Protein AF-A0A126ZFF6-F1 (afdb_monomer_lite)

Foldseek 3Di:
DDPVVVVVVVVVVVVVVVPDPPDPPCPDDDDDDDPDDPVVVVVVVVVVVPDDDCPDPCRVVPDDDDDDPDDPVVVVVVVVVVVPDDDCPDDCVPVPPPPPPPPPDDPVVVVVVVVVVVVVVVVD

Secondary structure (DSSP, 8-state):
--HHHHHHHHHHHHHHHTTT--------------SS-HHHHHHHHHHHHHS--TTSTTTTS-------SS-HHHHHHHHHHHHHS--TTSTTTTS---------S-HHHHHHHHHHHHHHTT--

Sequence (124 aa):
MNNATKILTAATLALAAMGAAQAETYHGVLTVNSVQSRAEVHAQGVVAAHGVNTFATAYGQGVTTVASSTDRSIVRSQAVAAAHSANPYATGYGQGVTQVRSSNVDRAAVRAEARANATSSVSM

pLDDT: mean 81.02, std 11.61, range [47.69, 96.56]

Radius of gyration: 43.53 Å; chains: 1; bounding box: 99×46×100 Å

Structure (mmCIF, N/CA/C/O backbone):
data_AF-A0A126ZFF6-F1
#
_entry.id   AF-A0A126ZFF6-F1
#
loop_
_atom_site.group_PDB
_atom_site.id
_atom_site.type_symbol
_atom_site.label_atom_id
_atom_site.label_alt_id
_atom_site.label_comp_id
_atom_site.label_asym_id
_atom_site.label_entity_id
_atom_site.label_seq_id
_atom_site.pdbx_PDB_ins_code
_atom_site.Cartn_x
_atom_site.Cartn_y
_atom_site.Cartn_z
_atom_site.occupancy
_atom_site.B_iso_or_equiv
_atom_site.auth_seq_id
_atom_site.auth_comp_id
_atom_site.auth_asym_id
_atom_site.auth_atom_id
_atom_site.pdbx_PDB_model_num
ATOM 1 N N . MET A 1 1 ? 48.566 19.422 -70.475 1.00 60.47 1 MET A N 1
ATOM 2 C CA . MET A 1 1 ? 47.222 18.962 -70.045 1.00 60.47 1 MET A CA 1
ATOM 3 C C . MET A 1 1 ? 46.171 19.716 -70.849 1.00 60.47 1 MET A C 1
ATOM 5 O O . MET A 1 1 ? 46.191 20.941 -70.805 1.00 60.47 1 MET A O 1
ATOM 9 N N . ASN A 1 2 ? 45.325 19.027 -71.623 1.00 86.25 2 ASN A N 1
ATOM 10 C 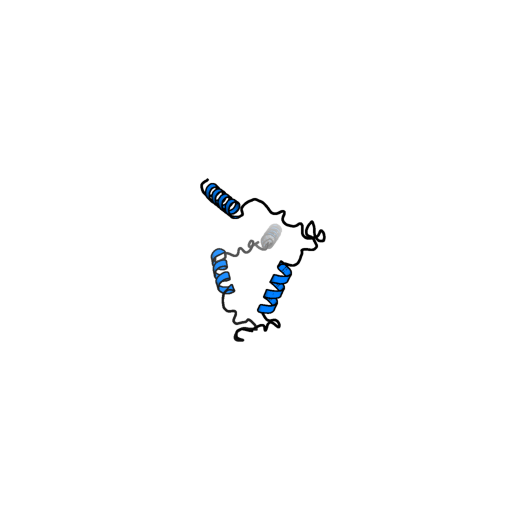CA . ASN A 1 2 ? 44.296 19.674 -72.453 1.00 86.25 2 ASN A CA 1
ATOM 11 C C . ASN A 1 2 ? 43.042 20.027 -71.617 1.00 86.25 2 ASN A C 1
ATOM 13 O O . ASN A 1 2 ? 42.891 19.570 -70.482 1.00 86.25 2 ASN A O 1
ATOM 17 N N . ASN A 1 3 ? 42.157 20.872 -72.156 1.00 86.62 3 ASN A N 1
ATOM 18 C CA . ASN A 1 3 ? 40.964 21.345 -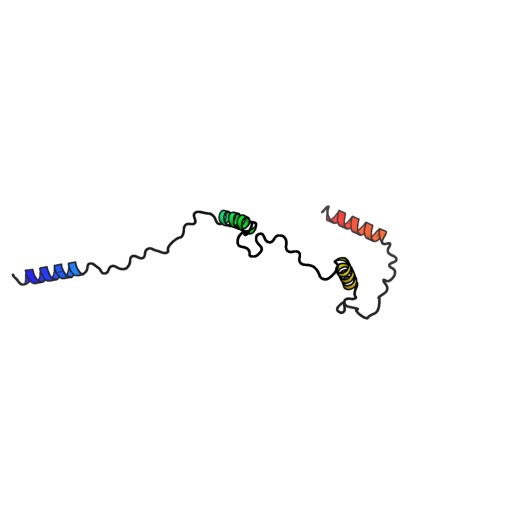71.438 1.00 86.62 3 ASN A CA 1
ATOM 19 C C . ASN A 1 3 ? 39.995 20.205 -71.082 1.00 86.62 3 ASN A C 1
ATOM 21 O O . ASN A 1 3 ? 39.391 20.236 -70.015 1.00 86.62 3 ASN A O 1
ATOM 25 N N . ALA A 1 4 ? 39.908 19.169 -71.922 1.00 88.19 4 ALA A N 1
ATOM 26 C CA . ALA A 1 4 ? 39.073 18.000 -71.667 1.00 88.19 4 ALA A CA 1
ATOM 27 C C . ALA A 1 4 ? 39.534 17.230 -70.419 1.00 88.19 4 ALA A C 1
ATOM 29 O O . ALA A 1 4 ? 38.714 16.918 -69.561 1.00 88.19 4 ALA A O 1
ATOM 30 N N . THR A 1 5 ? 40.845 17.006 -70.256 1.00 89.25 5 THR A N 1
ATOM 31 C CA . THR A 1 5 ? 41.399 16.351 -69.062 1.00 89.25 5 THR A CA 1
ATOM 32 C C . THR A 1 5 ? 41.088 17.140 -67.794 1.00 89.25 5 THR A C 1
ATOM 34 O O . THR A 1 5 ? 40.765 16.526 -66.788 1.00 89.25 5 THR A O 1
ATOM 37 N N . LYS A 1 6 ? 41.134 18.481 -67.839 1.00 88.25 6 LYS A N 1
ATOM 38 C CA . LYS A 1 6 ? 40.812 19.341 -66.684 1.00 88.25 6 LYS A CA 1
ATOM 39 C C . LYS A 1 6 ? 39.340 19.254 -66.278 1.00 88.25 6 LYS A C 1
ATOM 41 O O . LYS A 1 6 ? 39.037 19.249 -65.091 1.00 88.25 6 LYS A O 1
ATOM 46 N N . ILE A 1 7 ? 38.435 19.192 -67.254 1.00 91.50 7 ILE A N 1
ATOM 47 C CA . ILE A 1 7 ? 36.994 19.054 -67.000 1.00 91.50 7 ILE A CA 1
ATOM 48 C C . ILE A 1 7 ? 36.694 17.669 -66.428 1.00 91.50 7 ILE A C 1
ATOM 50 O O . ILE A 1 7 ? 35.968 17.564 -65.446 1.00 91.50 7 ILE A O 1
ATOM 54 N N . LEU A 1 8 ? 37.295 16.620 -66.994 1.00 91.94 8 LEU A N 1
ATOM 55 C CA . LEU A 1 8 ? 37.154 15.253 -66.496 1.00 91.94 8 LEU A CA 1
ATOM 56 C C . LEU A 1 8 ? 37.673 15.114 -65.064 1.00 91.94 8 LEU A C 1
ATOM 58 O O . LEU A 1 8 ? 36.953 14.575 -64.231 1.00 91.94 8 LEU A O 1
ATOM 62 N N . THR A 1 9 ? 38.856 15.649 -64.743 1.00 90.12 9 THR A N 1
ATOM 63 C CA . THR A 1 9 ? 39.377 15.590 -63.368 1.00 90.12 9 THR A CA 1
ATOM 64 C C . THR A 1 9 ? 38.547 16.412 -62.388 1.00 90.12 9 THR A C 1
ATOM 66 O O . THR A 1 9 ? 38.292 15.947 -61.277 1.00 90.12 9 THR A O 1
ATOM 69 N N . ALA A 1 10 ? 38.077 17.597 -62.788 1.00 88.00 10 ALA A N 1
ATOM 70 C CA . ALA A 1 10 ? 37.187 18.409 -61.962 1.00 88.00 10 ALA A CA 1
ATOM 71 C C . ALA A 1 10 ? 35.845 17.705 -61.711 1.00 88.00 10 ALA A C 1
ATOM 73 O O . ALA A 1 10 ? 35.365 17.698 -60.581 1.00 88.00 10 ALA A O 1
ATOM 74 N N . ALA A 1 11 ? 35.277 17.056 -62.730 1.00 86.12 11 ALA A N 1
ATOM 75 C CA . ALA A 1 11 ? 34.048 16.283 -62.603 1.00 86.12 11 ALA A CA 1
ATOM 76 C C . ALA A 1 11 ? 34.246 15.063 -61.697 1.00 86.12 11 ALA A C 1
ATOM 78 O O . ALA A 1 11 ? 33.458 14.859 -60.781 1.00 86.12 11 ALA A O 1
ATOM 79 N N . THR A 1 12 ? 35.319 14.287 -61.873 1.00 86.94 12 THR A N 1
ATOM 80 C CA . THR A 1 12 ? 35.594 13.137 -60.996 1.00 86.94 12 THR A CA 1
ATOM 81 C C . THR A 1 12 ? 35.839 13.559 -59.553 1.00 86.94 12 THR A C 1
ATOM 83 O O . THR A 1 12 ? 35.386 12.875 -58.641 1.00 86.94 12 THR A O 1
ATOM 86 N N . LEU A 1 13 ? 36.508 14.696 -59.333 1.00 84.44 13 LEU A N 1
ATOM 87 C CA . LEU A 1 13 ? 36.732 15.231 -57.992 1.00 84.44 13 LEU A CA 1
ATOM 88 C C . LEU A 1 13 ? 35.423 15.727 -57.367 1.00 84.44 13 LEU A C 1
ATOM 90 O O . LEU A 1 13 ? 35.172 15.457 -56.197 1.00 84.44 13 LEU A O 1
ATOM 94 N N . ALA A 1 14 ? 34.569 16.391 -58.149 1.00 81.88 14 ALA A N 1
ATOM 95 C CA . ALA A 1 14 ? 33.252 16.831 -57.702 1.00 81.88 14 ALA A CA 1
ATOM 96 C C . ALA A 1 14 ? 32.336 15.644 -57.363 1.00 81.88 14 ALA A C 1
ATOM 98 O O . ALA A 1 14 ? 31.707 15.653 -56.310 1.00 81.88 14 ALA A O 1
ATOM 99 N N . LEU A 1 15 ? 32.309 14.595 -58.196 1.00 77.56 15 LEU A N 1
ATOM 100 C CA . LEU A 1 15 ? 31.536 13.377 -57.928 1.00 77.56 15 LEU A CA 1
ATOM 101 C C . LEU A 1 15 ? 32.078 12.607 -56.714 1.00 77.56 15 LEU A C 1
ATOM 103 O O . LEU A 1 15 ? 31.290 12.110 -55.914 1.00 77.56 15 LEU A O 1
ATOM 107 N N . ALA A 1 16 ? 33.401 12.532 -56.541 1.00 78.06 16 ALA A N 1
ATOM 108 C CA . ALA A 1 16 ? 34.008 11.912 -55.362 1.00 78.06 16 ALA A CA 1
ATOM 109 C C . ALA A 1 16 ? 33.711 12.702 -54.074 1.00 78.06 16 ALA A C 1
ATOM 111 O O . ALA A 1 16 ? 33.519 12.106 -53.016 1.00 78.06 16 ALA A O 1
ATOM 112 N N . ALA A 1 17 ? 33.614 14.032 -54.162 1.00 72.19 17 ALA A N 1
ATOM 113 C CA . ALA A 1 17 ? 33.306 14.905 -53.031 1.00 72.19 17 ALA A CA 1
ATOM 114 C C . ALA A 1 17 ? 31.830 14.858 -52.582 1.00 72.19 17 ALA A C 1
ATOM 116 O O . ALA A 1 17 ? 31.519 15.310 -51.484 1.00 72.19 17 ALA A O 1
ATOM 117 N N . MET A 1 18 ? 30.918 14.287 -53.380 1.00 65.38 18 MET A N 1
ATOM 118 C CA . MET A 1 18 ? 29.509 14.098 -52.989 1.00 65.38 18 MET A CA 1
ATOM 119 C C . MET A 1 18 ? 29.306 12.963 -51.969 1.00 65.38 18 MET A C 1
ATOM 121 O O . MET A 1 18 ? 28.208 12.792 -51.433 1.00 65.38 18 MET A O 1
ATOM 125 N N . GLY A 1 19 ? 30.346 12.182 -51.672 1.00 61.56 19 GLY A N 1
ATOM 126 C CA . GLY A 1 19 ? 30.298 11.097 -50.701 1.00 61.56 19 GLY A CA 1
ATOM 127 C C . GLY A 1 19 ? 30.486 11.580 -49.267 1.00 61.56 19 GLY A C 1
ATOM 128 O O . GLY A 1 19 ? 31.579 11.430 -48.743 1.00 61.56 19 GLY A O 1
ATOM 129 N N . ALA A 1 20 ? 29.442 12.146 -48.649 1.00 58.22 20 ALA A N 1
ATOM 130 C CA . ALA A 1 20 ? 29.131 12.017 -47.211 1.00 58.22 20 ALA A CA 1
ATOM 131 C C . ALA A 1 20 ? 28.033 13.000 -46.753 1.00 58.22 20 ALA A C 1
ATOM 133 O O . ALA A 1 20 ? 28.145 13.614 -45.694 1.00 58.22 20 ALA A O 1
ATOM 134 N N . ALA A 1 21 ? 26.914 13.114 -47.474 1.00 60.81 21 ALA A N 1
ATOM 135 C CA . ALA A 1 21 ? 25.664 13.461 -46.792 1.00 60.81 21 ALA A CA 1
ATOM 136 C C . ALA A 1 21 ? 25.200 12.211 -46.019 1.00 60.81 21 ALA A C 1
ATOM 138 O O . ALA A 1 21 ? 24.272 11.514 -46.423 1.00 60.81 21 ALA A O 1
ATOM 139 N N . GLN A 1 22 ? 25.943 11.860 -44.965 1.00 63.88 22 GLN A N 1
ATOM 140 C CA . GLN A 1 22 ? 25.602 10.777 -44.050 1.00 63.88 22 GLN A CA 1
ATOM 141 C C . GLN A 1 22 ? 24.408 11.269 -43.233 1.00 63.88 22 GLN A C 1
ATOM 143 O O . GLN A 1 22 ? 24.576 11.965 -42.235 1.00 63.88 22 GLN A O 1
ATOM 148 N N . ALA A 1 23 ? 23.193 10.981 -43.697 1.00 72.44 23 ALA A N 1
ATOM 149 C CA . ALA A 1 23 ? 22.035 11.080 -42.826 1.00 72.44 23 ALA A CA 1
ATOM 150 C C . ALA A 1 23 ? 22.297 10.155 -41.633 1.00 72.44 23 ALA A C 1
ATOM 152 O O . ALA A 1 23 ? 22.690 9.000 -41.829 1.00 72.44 23 ALA A O 1
ATOM 153 N N . GLU A 1 24 ? 22.128 10.660 -40.411 1.00 74.81 24 GLU A N 1
ATOM 154 C CA . GLU A 1 24 ? 22.184 9.806 -39.230 1.00 74.81 24 GLU A CA 1
ATOM 155 C C . GLU A 1 24 ? 21.247 8.623 -39.465 1.00 74.81 24 GLU A C 1
ATOM 157 O O . GLU A 1 24 ? 20.071 8.788 -39.804 1.00 74.81 24 GLU A O 1
ATOM 162 N N . THR A 1 25 ? 21.794 7.414 -39.375 1.00 79.19 25 THR A N 1
ATOM 163 C CA . THR A 1 25 ? 20.990 6.218 -39.583 1.00 79.19 25 THR A CA 1
ATOM 164 C C . THR A 1 25 ? 20.001 6.148 -38.431 1.00 79.19 25 THR A C 1
ATOM 166 O O . THR A 1 25 ? 20.389 5.956 -37.281 1.00 79.19 25 THR A O 1
ATOM 169 N N . TYR A 1 26 ? 18.715 6.333 -38.720 1.00 81.69 26 TYR A N 1
ATOM 170 C CA . TYR A 1 26 ? 17.683 6.152 -37.713 1.00 81.69 26 TYR A CA 1
ATOM 171 C C . TYR A 1 26 ? 17.677 4.683 -37.278 1.00 81.69 26 TYR A C 1
ATOM 173 O O . TYR A 1 26 ? 17.240 3.802 -38.016 1.00 81.69 26 TYR A O 1
ATOM 181 N N . HIS A 1 27 ? 18.176 4.422 -36.071 1.00 83.56 27 HIS A N 1
ATOM 182 C CA . HIS A 1 27 ? 18.292 3.077 -35.500 1.00 83.56 27 HIS A CA 1
ATOM 183 C C . HIS A 1 27 ? 16.955 2.491 -35.009 1.00 83.56 27 HIS A C 1
ATOM 185 O O . HIS A 1 27 ? 16.934 1.404 -34.435 1.00 83.56 27 HIS A O 1
ATOM 191 N N . GLY A 1 28 ? 15.836 3.182 -35.239 1.00 86.56 28 GLY A N 1
ATOM 192 C CA . GLY A 1 28 ? 14.542 2.808 -34.679 1.00 86.56 28 GLY A CA 1
ATOM 193 C C . GLY A 1 28 ? 14.367 3.263 -33.230 1.00 86.56 28 GLY A C 1
ATOM 194 O O . GLY A 1 28 ? 15.246 3.875 -32.622 1.00 86.56 28 GLY A O 1
ATOM 195 N N . VAL A 1 29 ? 13.196 2.964 -32.669 1.00 87.69 29 VAL A N 1
ATOM 196 C CA . VAL A 1 29 ? 12.940 3.108 -31.231 1.00 87.69 29 VAL A CA 1
ATOM 197 C C . VAL A 1 29 ? 13.572 1.923 -30.511 1.00 87.69 29 VAL A C 1
ATOM 199 O O . VAL A 1 29 ? 13.382 0.778 -30.919 1.00 87.69 29 VAL A O 1
ATOM 202 N N . LEU A 1 30 ? 14.282 2.189 -29.415 1.00 86.56 30 LEU A N 1
ATOM 203 C CA . LEU A 1 30 ? 14.788 1.141 -28.538 1.00 86.56 30 LEU A CA 1
ATOM 204 C C . LEU A 1 30 ? 13.616 0.317 -27.982 1.00 86.56 30 LEU A C 1
ATOM 206 O O . LEU A 1 30 ? 12.889 0.761 -27.093 1.00 86.56 30 LEU A O 1
ATOM 210 N N . THR A 1 31 ? 13.441 -0.897 -28.493 1.00 83.12 31 THR A N 1
ATOM 211 C CA . THR A 1 31 ? 12.516 -1.881 -27.929 1.00 83.12 31 THR A CA 1
ATOM 212 C C . THR A 1 31 ? 13.185 -2.624 -26.785 1.00 83.12 31 THR A C 1
ATOM 214 O O . THR A 1 31 ? 14.154 -3.355 -26.981 1.00 83.12 31 THR A O 1
ATOM 217 N N . VAL A 1 32 ? 12.647 -2.451 -25.579 1.00 82.31 32 VAL A N 1
ATOM 218 C CA . VAL A 1 32 ? 13.068 -3.208 -24.399 1.00 82.31 32 VAL A CA 1
ATOM 219 C C . VAL A 1 32 ? 12.313 -4.533 -24.377 1.00 82.31 32 VAL A C 1
ATOM 221 O O . VAL A 1 32 ? 11.114 -4.571 -24.102 1.00 82.31 32 VAL A O 1
ATOM 224 N N . ASN A 1 33 ? 13.022 -5.627 -24.646 1.00 83.50 33 ASN A N 1
ATOM 225 C CA . ASN A 1 33 ? 12.494 -6.971 -24.446 1.00 83.50 33 ASN A CA 1
ATOM 226 C C . ASN A 1 33 ? 12.716 -7.365 -22.986 1.00 83.50 33 ASN A C 1
ATOM 228 O O . ASN A 1 33 ? 13.841 -7.635 -22.568 1.00 83.50 33 ASN A O 1
ATOM 232 N N . SER A 1 34 ? 11.642 -7.359 -22.196 1.00 84.81 34 SER A N 1
ATOM 233 C CA . SER A 1 34 ? 11.704 -7.843 -20.817 1.00 84.81 34 SER A CA 1
ATOM 234 C C . SER A 1 34 ? 11.997 -9.341 -20.808 1.00 84.81 34 SER A C 1
ATOM 236 O O . SER A 1 34 ? 11.333 -10.108 -21.502 1.00 84.81 34 SER A O 1
ATOM 238 N N . VAL A 1 35 ? 12.962 -9.758 -19.988 1.00 90.81 35 VAL A N 1
ATOM 239 C CA . VAL A 1 35 ? 13.299 -11.177 -19.780 1.00 90.81 35 VAL A CA 1
ATOM 240 C C . VAL A 1 35 ? 12.207 -11.892 -18.974 1.00 90.81 35 VAL A C 1
ATOM 242 O O . VAL A 1 35 ? 12.100 -13.111 -19.026 1.00 90.81 35 VAL A O 1
ATOM 245 N N . GLN A 1 36 ? 11.386 -11.135 -18.239 1.00 91.81 36 GLN A N 1
ATOM 246 C CA . GLN A 1 36 ? 10.317 -11.664 -17.394 1.00 91.81 36 GLN A CA 1
ATOM 247 C C . GLN A 1 36 ? 8.946 -11.166 -17.840 1.00 91.81 36 GLN A C 1
ATOM 249 O O . GLN A 1 36 ? 8.779 -10.011 -18.258 1.00 91.81 36 GLN A O 1
ATOM 254 N N . SER A 1 37 ? 7.949 -12.036 -17.719 1.00 92.25 37 SER A N 1
ATOM 255 C CA . SER A 1 37 ? 6.549 -11.700 -17.943 1.00 92.25 37 SER A CA 1
ATOM 256 C C . SER A 1 37 ? 6.009 -10.788 -16.835 1.00 92.25 37 SER A C 1
ATOM 258 O O . SER A 1 37 ? 6.503 -10.751 -15.707 1.00 92.25 37 SER A O 1
ATOM 260 N N . ARG A 1 38 ? 4.922 -10.064 -17.132 1.00 93.44 38 ARG A N 1
ATOM 261 C CA . ARG A 1 38 ? 4.244 -9.212 -16.137 1.00 93.44 38 ARG A CA 1
ATOM 262 C C . ARG A 1 38 ? 3.726 -10.009 -14.937 1.00 93.44 38 ARG A C 1
ATOM 264 O O . ARG A 1 38 ? 3.698 -9.478 -13.832 1.00 93.44 38 ARG A O 1
ATOM 271 N N . ALA A 1 39 ? 3.324 -11.262 -15.155 1.00 95.62 39 ALA A N 1
ATOM 272 C CA . ALA A 1 39 ? 2.845 -12.143 -14.096 1.00 95.62 39 ALA A CA 1
ATOM 273 C C . ALA A 1 39 ? 3.973 -12.527 -13.127 1.00 95.62 39 ALA A C 1
ATOM 275 O O . ALA A 1 39 ? 3.770 -12.492 -11.915 1.00 95.62 39 ALA A O 1
ATOM 276 N N . GLU A 1 40 ? 5.169 -12.819 -13.645 1.00 95.12 40 GLU A N 1
ATOM 277 C CA . GLU A 1 40 ? 6.349 -13.124 -12.825 1.00 95.12 40 GLU A CA 1
ATOM 278 C C . GLU A 1 40 ? 6.791 -11.912 -12.000 1.00 95.12 40 GLU A C 1
ATOM 280 O O . GLU A 1 40 ? 6.997 -12.040 -10.794 1.00 95.12 40 GLU A O 1
ATOM 285 N N . VAL A 1 41 ? 6.836 -10.719 -12.606 1.00 95.50 41 VAL A N 1
ATOM 286 C CA . VAL A 1 41 ? 7.149 -9.471 -11.885 1.00 95.50 41 VAL A CA 1
ATOM 287 C C . VAL A 1 41 ? 6.104 -9.177 -10.810 1.00 95.50 41 VAL A C 1
ATOM 289 O O . VAL A 1 41 ? 6.454 -8.770 -9.705 1.00 95.50 41 VAL A O 1
ATOM 292 N N . HIS A 1 42 ? 4.821 -9.409 -11.095 1.00 96.38 42 HIS A N 1
ATOM 293 C CA . HIS A 1 42 ? 3.762 -9.242 -10.102 1.00 96.38 42 HIS A CA 1
ATOM 294 C C . HIS A 1 42 ? 3.929 -10.218 -8.932 1.00 96.38 42 HIS A C 1
ATOM 296 O O . HIS A 1 42 ? 3.872 -9.803 -7.776 1.00 96.38 42 HIS A O 1
ATOM 302 N N . ALA A 1 43 ? 4.188 -11.498 -9.212 1.00 96.06 43 ALA A N 1
ATOM 303 C CA . ALA A 1 43 ? 4.422 -12.498 -8.174 1.00 96.06 43 ALA A CA 1
ATOM 304 C C . ALA A 1 43 ? 5.627 -12.129 -7.290 1.00 96.06 43 ALA A C 1
ATOM 306 O O . ALA A 1 43 ? 5.522 -12.154 -6.064 1.00 96.06 43 ALA A O 1
ATOM 307 N N . GLN A 1 44 ? 6.741 -11.707 -7.895 1.00 95.25 44 GLN A N 1
ATOM 308 C CA . GLN A 1 44 ? 7.916 -11.219 -7.165 1.00 95.25 44 GLN A CA 1
ATOM 309 C C . GLN A 1 44 ? 7.613 -9.954 -6.356 1.00 95.25 44 GLN A C 1
ATOM 311 O O . GLN A 1 44 ? 8.057 -9.835 -5.216 1.00 95.25 44 GLN A O 1
ATOM 316 N N . GLY A 1 45 ? 6.823 -9.035 -6.914 1.00 94.81 45 GLY A N 1
ATOM 317 C CA . GLY A 1 45 ? 6.393 -7.814 -6.240 1.00 94.81 45 GLY A CA 1
ATOM 318 C C . GLY A 1 45 ? 5.566 -8.097 -4.988 1.00 94.81 45 GLY A C 1
ATOM 319 O O . GLY A 1 45 ? 5.811 -7.487 -3.951 1.00 94.81 45 GLY A O 1
ATOM 320 N N . VAL A 1 46 ? 4.646 -9.063 -5.044 1.00 96.56 46 VAL A N 1
ATOM 321 C CA . VAL A 1 46 ? 3.870 -9.504 -3.871 1.00 96.56 46 VAL A CA 1
ATOM 322 C C . VAL A 1 46 ? 4.794 -10.090 -2.803 1.00 96.56 46 VAL A C 1
ATOM 324 O O . VAL A 1 46 ? 4.700 -9.708 -1.637 1.00 96.56 46 VAL A O 1
ATOM 327 N N . VAL A 1 47 ? 5.731 -10.964 -3.187 1.00 95.56 47 VAL A N 1
ATOM 328 C CA . VAL A 1 47 ? 6.712 -11.535 -2.247 1.00 95.56 47 VAL A CA 1
ATOM 329 C C . VAL A 1 47 ? 7.554 -10.437 -1.593 1.00 95.56 47 VAL A C 1
ATOM 331 O O . VAL A 1 47 ? 7.732 -10.451 -0.377 1.00 95.56 47 VAL A O 1
ATOM 334 N N . ALA A 1 48 ? 8.025 -9.459 -2.367 1.00 93.25 48 ALA A N 1
ATOM 335 C CA . ALA A 1 48 ? 8.803 -8.339 -1.849 1.00 93.25 48 ALA A CA 1
ATOM 336 C C . ALA A 1 48 ? 7.980 -7.432 -0.918 1.00 93.25 48 ALA A C 1
ATOM 338 O O . ALA A 1 48 ? 8.480 -7.021 0.126 1.00 93.25 48 ALA A O 1
ATOM 339 N N . ALA A 1 49 ? 6.716 -7.155 -1.256 1.00 93.19 49 ALA A N 1
ATOM 340 C CA . ALA A 1 49 ? 5.828 -6.309 -0.458 1.00 93.19 49 ALA A CA 1
ATOM 341 C C . ALA A 1 49 ? 5.472 -6.927 0.904 1.00 93.19 49 ALA A C 1
ATOM 343 O O . ALA A 1 49 ? 5.330 -6.206 1.889 1.00 93.19 49 ALA A O 1
ATOM 344 N N . HIS A 1 50 ? 5.345 -8.255 0.965 1.00 94.00 50 HIS A N 1
ATOM 345 C CA . HIS A 1 50 ? 5.146 -8.994 2.217 1.00 94.00 50 HIS A CA 1
ATOM 346 C C . HIS A 1 50 ? 6.459 -9.354 2.927 1.00 94.00 50 HIS A C 1
ATOM 348 O O . HIS A 1 50 ? 6.435 -9.848 4.055 1.00 94.00 50 HIS A O 1
ATOM 354 N N . GLY A 1 51 ? 7.596 -9.123 2.272 1.00 90.38 51 GLY A N 1
ATOM 355 C CA . GLY A 1 51 ? 8.918 -9.350 2.825 1.00 90.38 51 GLY A CA 1
ATOM 356 C C . GLY A 1 51 ? 9.258 -8.376 3.951 1.00 90.38 51 GLY A C 1
ATOM 357 O O . GLY A 1 51 ? 8.673 -7.305 4.113 1.00 90.38 51 GLY A O 1
ATOM 358 N N . VAL A 1 52 ? 10.253 -8.756 4.747 1.00 89.19 52 VAL A N 1
ATOM 359 C CA . VAL A 1 52 ? 10.763 -7.911 5.825 1.00 89.19 52 VAL A CA 1
ATOM 360 C C . VAL A 1 52 ? 11.561 -6.750 5.230 1.00 89.19 52 VAL A C 1
ATOM 362 O O . VAL A 1 52 ? 12.577 -6.961 4.570 1.00 89.19 52 VAL A O 1
ATOM 365 N N . ASN A 1 53 ? 11.132 -5.514 5.493 1.00 89.25 53 ASN A N 1
ATOM 366 C CA . ASN A 1 53 ? 11.873 -4.324 5.078 1.00 89.25 53 ASN A CA 1
ATOM 367 C C . ASN A 1 53 ? 12.996 -4.006 6.080 1.00 89.25 53 ASN A C 1
ATOM 369 O O . ASN A 1 53 ? 12.766 -3.348 7.095 1.00 89.25 53 ASN A O 1
ATOM 373 N N . THR A 1 54 ? 14.218 -4.438 5.765 1.00 90.00 54 THR A N 1
ATOM 374 C CA . THR A 1 54 ? 15.420 -4.227 6.592 1.00 90.00 54 THR A CA 1
ATOM 375 C C . THR A 1 54 ? 15.877 -2.769 6.678 1.00 90.00 54 THR A C 1
ATOM 377 O O . THR A 1 54 ? 16.679 -2.431 7.543 1.00 90.00 54 THR A O 1
ATOM 380 N N . PHE A 1 55 ? 15.386 -1.902 5.789 1.00 89.62 55 PHE A N 1
ATOM 381 C CA . PHE A 1 55 ? 15.725 -0.476 5.744 1.00 89.62 55 PHE A CA 1
ATOM 382 C C . PHE A 1 55 ? 14.644 0.414 6.370 1.00 89.62 55 PHE A C 1
ATOM 384 O O . PHE A 1 55 ? 14.792 1.635 6.398 1.00 89.62 55 PHE A O 1
ATOM 391 N N . ALA A 1 56 ? 13.544 -0.165 6.860 1.00 88.62 56 ALA A N 1
ATOM 392 C CA . ALA A 1 56 ? 12.525 0.600 7.564 1.00 88.62 56 ALA A CA 1
ATOM 393 C C . ALA A 1 56 ? 13.107 1.196 8.855 1.00 88.62 56 ALA A C 1
ATOM 395 O O . ALA A 1 56 ? 13.832 0.523 9.581 1.00 88.62 56 ALA A O 1
ATOM 396 N N . THR A 1 57 ? 12.734 2.432 9.199 1.00 88.31 57 THR A N 1
ATOM 397 C CA . THR A 1 57 ? 13.193 3.105 10.432 1.00 88.31 57 THR A CA 1
ATOM 398 C C . THR A 1 57 ? 12.893 2.296 11.698 1.00 88.31 57 THR A C 1
ATOM 400 O O . THR A 1 57 ? 13.659 2.325 12.653 1.00 88.31 57 THR A O 1
ATOM 403 N N . ALA A 1 58 ? 11.790 1.544 11.696 1.00 84.81 58 ALA A N 1
ATOM 404 C CA . ALA A 1 58 ? 11.391 0.676 12.799 1.00 84.81 58 ALA A CA 1
ATOM 405 C C . ALA A 1 58 ? 11.984 -0.748 12.717 1.00 84.81 58 ALA A C 1
ATOM 407 O O . ALA A 1 58 ? 11.671 -1.590 13.560 1.00 84.81 58 ALA A O 1
ATOM 408 N N . TYR A 1 59 ? 12.818 -1.057 11.717 1.00 89.06 59 TYR A N 1
ATOM 409 C CA . TYR A 1 59 ? 13.424 -2.380 11.588 1.00 89.06 59 TYR A CA 1
ATOM 410 C C . TYR A 1 59 ? 14.298 -2.692 12.810 1.00 89.06 59 TYR A C 1
ATOM 412 O O . TYR A 1 59 ? 15.132 -1.889 13.223 1.00 89.06 59 TYR A O 1
ATOM 420 N N . GLY A 1 60 ? 14.067 -3.852 13.429 1.00 85.06 60 GLY A N 1
ATOM 421 C CA . GLY A 1 60 ? 14.761 -4.258 14.655 1.00 85.06 60 GLY A CA 1
ATOM 422 C C . GLY A 1 60 ? 14.325 -3.532 15.937 1.00 85.06 60 GLY A C 1
ATOM 423 O O . GLY A 1 60 ? 14.825 -3.874 17.002 1.00 85.06 60 GLY A O 1
ATOM 424 N N . GLN A 1 61 ? 13.373 -2.591 15.879 1.00 84.31 61 GLN A N 1
ATOM 425 C CA . GLN A 1 61 ? 12.889 -1.843 17.056 1.00 84.31 61 GLN A CA 1
ATOM 426 C C . GLN A 1 61 ? 11.819 -2.599 17.872 1.00 84.31 61 GLN A C 1
ATOM 428 O O . GLN A 1 61 ? 11.317 -2.089 18.871 1.00 84.31 61 GLN A O 1
ATOM 433 N N . GLY A 1 62 ? 11.465 -3.824 17.464 1.00 81.19 62 GLY A N 1
ATOM 434 C CA . GLY A 1 62 ? 10.386 -4.604 18.075 1.00 81.19 62 GLY A CA 1
ATOM 435 C C . GLY A 1 62 ? 8.990 -4.046 17.766 1.00 81.19 62 GLY A C 1
ATOM 436 O O . GLY A 1 62 ? 8.820 -3.145 16.946 1.00 81.19 62 GLY A O 1
ATOM 437 N N . VAL A 1 63 ? 7.960 -4.614 18.399 1.00 78.69 63 VAL A N 1
ATOM 438 C CA . VAL A 1 63 ? 6.576 -4.143 18.233 1.00 78.69 63 VAL A CA 1
ATOM 439 C C . VAL A 1 63 ? 6.388 -2.859 19.033 1.00 78.69 63 VAL A C 1
ATOM 441 O O . VAL A 1 63 ? 6.398 -2.883 20.262 1.00 78.69 63 VAL A O 1
ATOM 444 N N . THR A 1 64 ? 6.166 -1.740 18.345 1.00 76.12 64 THR A N 1
ATOM 445 C CA . THR A 1 64 ? 5.760 -0.495 19.000 1.00 76.12 64 THR A CA 1
ATOM 446 C C . THR A 1 64 ? 4.307 -0.623 19.451 1.00 76.12 64 THR A C 1
ATOM 448 O O . THR A 1 64 ? 3.383 -0.638 18.636 1.00 76.12 64 THR A O 1
ATOM 451 N N . THR A 1 65 ? 4.077 -0.738 20.756 1.00 75.62 65 THR A N 1
ATOM 452 C CA . THR A 1 65 ? 2.729 -0.676 21.317 1.00 75.62 65 THR A CA 1
ATOM 453 C C . THR A 1 65 ? 2.274 0.777 21.363 1.00 75.62 65 THR A C 1
ATOM 455 O O . THR A 1 65 ? 2.797 1.595 22.116 1.00 75.62 65 THR A O 1
ATOM 458 N N . VAL A 1 66 ? 1.270 1.118 20.556 1.00 77.50 66 VAL A N 1
ATOM 459 C CA . VAL A 1 66 ? 0.568 2.393 20.717 1.00 77.50 66 VAL A CA 1
ATOM 460 C C . VAL A 1 66 ? -0.308 2.265 21.957 1.00 77.50 66 VAL A C 1
ATOM 462 O O . VAL A 1 66 ? -1.321 1.561 21.942 1.00 77.50 66 VAL A O 1
ATOM 465 N N . ALA A 1 67 ? 0.102 2.903 23.052 1.00 77.50 67 ALA A N 1
ATOM 466 C CA . ALA A 1 67 ? -0.716 2.979 24.251 1.00 77.50 67 ALA A CA 1
ATOM 467 C C . ALA A 1 67 ? -2.003 3.745 23.918 1.00 77.50 67 ALA A C 1
ATOM 469 O O . ALA A 1 67 ? -1.972 4.936 23.609 1.00 77.50 67 ALA A O 1
ATOM 470 N N . SER A 1 68 ? -3.145 3.057 23.950 1.00 79.94 68 SER A N 1
ATOM 471 C CA . SER A 1 68 ? -4.432 3.744 23.908 1.00 79.94 68 SER A CA 1
ATOM 472 C C . SER A 1 68 ? -4.634 4.455 25.242 1.00 79.94 68 SER A C 1
ATOM 474 O O . SER A 1 68 ? -4.469 3.845 26.297 1.00 79.94 68 SER A O 1
ATOM 476 N N . SER A 1 69 ? -4.997 5.735 25.208 1.00 83.94 69 SER A N 1
ATOM 477 C CA . SER A 1 69 ? -5.297 6.514 26.415 1.00 83.94 69 SER A CA 1
ATOM 478 C C . SER A 1 69 ? -6.623 6.118 27.073 1.00 83.94 69 SER A C 1
ATOM 480 O O . SER A 1 69 ? -6.937 6.607 28.154 1.00 83.94 69 SER A O 1
ATOM 482 N N . THR A 1 70 ? -7.422 5.267 26.419 1.00 87.31 70 THR A N 1
ATOM 483 C CA . THR A 1 70 ? -8.770 4.888 26.853 1.00 87.31 70 THR A CA 1
ATOM 484 C C . THR A 1 70 ? -8.921 3.370 26.861 1.00 87.31 70 THR A C 1
ATOM 486 O O . THR A 1 70 ? -8.526 2.686 25.917 1.00 87.31 70 THR A O 1
ATOM 489 N N . ASP A 1 71 ? -9.528 2.831 27.918 1.00 89.25 71 ASP A N 1
ATOM 490 C CA . ASP A 1 71 ? -9.853 1.407 27.998 1.00 89.25 71 ASP A CA 1
ATOM 491 C C . ASP A 1 71 ? -10.847 1.016 26.885 1.00 89.25 71 ASP A C 1
ATOM 493 O O . ASP A 1 71 ? -11.840 1.702 26.628 1.00 89.25 71 ASP A O 1
ATOM 497 N N . ARG A 1 72 ? -10.619 -0.132 26.237 1.00 88.44 72 ARG A N 1
ATOM 498 C CA . ARG A 1 72 ? -11.544 -0.697 25.242 1.00 88.44 72 ARG A CA 1
ATOM 499 C C . ARG A 1 72 ? -12.949 -0.907 25.805 1.00 88.44 72 ARG A C 1
ATOM 501 O O . ARG A 1 72 ? -13.906 -0.861 25.032 1.00 88.44 72 ARG A O 1
ATOM 508 N N . SER A 1 73 ? -13.083 -1.160 27.108 1.00 92.12 73 SER A N 1
ATOM 509 C CA . SER A 1 73 ? -14.387 -1.295 27.769 1.00 92.12 73 SER A CA 1
ATOM 510 C C . SER A 1 73 ? -15.206 0.002 27.674 1.00 92.12 73 SER A C 1
ATOM 512 O O . SER A 1 73 ? -16.382 -0.044 27.312 1.00 92.12 73 SER A O 1
ATOM 514 N N . ILE A 1 74 ? -14.553 1.150 27.885 1.00 93.69 74 ILE A N 1
ATOM 515 C CA . ILE A 1 74 ? -15.123 2.497 27.761 1.00 93.69 74 ILE A CA 1
ATOM 516 C C . ILE A 1 74 ? -15.484 2.786 26.302 1.00 93.69 74 ILE A C 1
ATOM 518 O O . ILE A 1 74 ? -16.595 3.219 26.015 1.00 93.69 74 ILE A O 1
ATOM 522 N N . VAL A 1 75 ? -14.582 2.494 25.359 1.00 93.56 75 VAL A N 1
ATOM 523 C CA . VAL A 1 75 ? -14.864 2.699 23.925 1.00 93.56 75 VAL A CA 1
ATOM 524 C C . VAL A 1 75 ? -16.083 1.885 23.493 1.00 93.56 75 VAL A C 1
ATOM 526 O O . VAL A 1 75 ? -16.956 2.377 22.779 1.00 93.56 75 VAL A O 1
ATOM 529 N N . ARG A 1 76 ? -16.178 0.633 23.954 1.00 94.44 76 ARG A N 1
ATOM 530 C CA . ARG A 1 76 ? -17.310 -0.239 23.639 1.00 94.44 76 ARG A CA 1
ATOM 531 C C . ARG A 1 76 ? -18.607 0.268 24.262 1.00 94.44 76 ARG A C 1
ATOM 533 O O . ARG A 1 76 ? -19.621 0.272 23.572 1.00 94.44 76 ARG A O 1
ATOM 540 N N . SER A 1 77 ? -18.594 0.701 25.523 1.00 93.75 77 SER A N 1
ATOM 541 C CA . SER A 1 77 ? -19.798 1.239 26.166 1.00 93.75 77 SER A CA 1
ATOM 542 C C . SER A 1 77 ? -20.278 2.527 25.489 1.00 93.75 77 SER A C 1
ATOM 544 O O . SER A 1 77 ? -21.473 2.665 25.230 1.00 93.75 77 SER A O 1
ATOM 546 N N . GLN A 1 78 ? -19.359 3.414 25.099 1.00 93.31 78 GLN A N 1
ATOM 547 C CA . GLN A 1 78 ? -19.665 4.628 24.336 1.00 93.31 78 GLN A CA 1
ATOM 548 C C . GLN A 1 78 ? -20.237 4.315 22.952 1.00 93.31 78 GLN A C 1
ATOM 550 O O . GLN A 1 78 ? -21.233 4.916 22.555 1.00 93.31 78 GLN A O 1
ATOM 555 N N . ALA A 1 79 ? -19.657 3.352 22.231 1.00 92.31 79 ALA A N 1
ATOM 556 C CA . ALA A 1 79 ? -20.161 2.936 20.925 1.00 92.31 79 ALA A CA 1
ATOM 557 C C . ALA A 1 79 ? -21.577 2.347 21.020 1.00 92.31 79 ALA A C 1
ATOM 559 O O . ALA A 1 79 ? -22.437 2.667 20.202 1.00 92.31 79 ALA A O 1
ATOM 560 N N . VAL A 1 80 ? -21.845 1.530 22.045 1.00 95.19 80 VAL A N 1
ATOM 561 C CA . VAL A 1 80 ? -23.186 0.987 22.305 1.00 95.19 80 VAL A CA 1
ATOM 562 C C . VAL A 1 80 ? -24.171 2.107 22.635 1.00 95.19 80 VAL A C 1
ATOM 564 O O . VAL A 1 80 ? -25.278 2.105 22.101 1.00 95.19 80 VAL A O 1
ATOM 567 N N . ALA A 1 81 ? -23.786 3.069 23.475 1.00 91.38 81 ALA A N 1
ATOM 568 C CA . ALA A 1 81 ? -24.631 4.217 23.790 1.00 91.38 81 ALA A CA 1
ATOM 569 C C . ALA A 1 81 ? -24.942 5.042 22.531 1.00 91.38 81 ALA A C 1
ATOM 571 O O . ALA A 1 81 ? -26.104 5.327 22.264 1.00 91.38 81 ALA A O 1
ATOM 572 N N . ALA A 1 82 ? -23.932 5.340 21.711 1.00 88.56 82 ALA A N 1
ATOM 573 C CA . ALA A 1 82 ? -24.099 6.075 20.461 1.00 88.56 82 ALA A CA 1
ATOM 574 C C . ALA A 1 82 ? -24.997 5.341 19.453 1.00 88.56 82 ALA A C 1
ATOM 576 O O . ALA A 1 82 ? -25.810 5.979 18.792 1.00 88.56 82 ALA A O 1
ATOM 577 N N . ALA A 1 83 ? -24.898 4.011 19.363 1.00 87.81 83 ALA A N 1
ATOM 578 C CA . ALA A 1 83 ? -25.750 3.207 18.485 1.00 87.81 83 ALA A CA 1
ATOM 579 C C . ALA A 1 83 ? -27.229 3.203 18.915 1.00 87.81 83 ALA A C 1
ATOM 581 O O . ALA A 1 83 ? -28.108 3.076 18.066 1.00 87.81 83 ALA A O 1
ATOM 582 N N . HIS A 1 84 ? -27.502 3.340 20.216 1.00 87.56 84 HIS A N 1
ATOM 583 C CA . HIS A 1 84 ? -28.864 3.438 20.756 1.00 87.56 84 HIS A CA 1
ATOM 584 C C . HIS A 1 84 ? -29.378 4.877 20.865 1.00 87.56 84 HIS A C 1
ATOM 586 O O . HIS A 1 84 ? -30.560 5.082 21.146 1.00 87.56 84 HIS A O 1
ATOM 592 N N . SER A 1 85 ? -28.518 5.875 20.660 1.00 82.81 85 SER A N 1
ATOM 593 C CA . SER A 1 85 ? -28.935 7.270 20.636 1.00 82.81 85 SER A CA 1
ATOM 594 C C . SER A 1 85 ? -29.902 7.516 19.486 1.00 82.81 85 SER A C 1
ATOM 596 O O . SER A 1 85 ? -29.774 6.972 18.389 1.00 82.81 85 SER A O 1
ATOM 598 N N . ALA A 1 86 ? -30.886 8.369 19.745 1.00 80.38 86 ALA A N 1
ATOM 599 C CA . ALA A 1 86 ? -31.852 8.746 18.734 1.00 80.38 86 ALA A CA 1
ATOM 600 C C . ALA A 1 86 ? -31.140 9.466 17.573 1.00 80.38 86 ALA A C 1
ATOM 602 O O . ALA A 1 86 ? -30.347 10.380 17.793 1.00 80.38 86 ALA A O 1
ATOM 603 N N . ASN A 1 87 ? -31.420 9.045 16.337 1.00 80.38 87 ASN A N 1
ATOM 604 C CA . ASN A 1 87 ? -30.881 9.684 15.141 1.00 80.38 87 ASN A CA 1
ATOM 605 C C . ASN A 1 87 ? -31.629 11.009 14.891 1.00 80.38 87 ASN A C 1
ATOM 607 O O . ASN A 1 87 ? -32.803 10.948 14.515 1.00 80.38 87 ASN A O 1
ATOM 611 N N . PRO A 1 88 ? -30.980 12.181 15.036 1.00 75.62 88 PRO A N 1
ATOM 612 C CA . PRO A 1 88 ? -31.631 13.485 14.886 1.00 75.62 88 PRO A CA 1
ATOM 613 C C . PRO A 1 88 ? -32.175 13.758 13.481 1.00 75.62 88 PRO A C 1
ATOM 615 O O . PRO A 1 88 ? -33.005 14.647 13.310 1.00 75.62 88 PRO A O 1
ATOM 618 N N . TYR A 1 89 ? -31.744 12.986 12.484 1.00 81.31 89 TYR A N 1
ATOM 619 C CA . TYR A 1 89 ? -32.187 13.105 11.097 1.00 81.31 89 TYR A CA 1
ATOM 620 C C . TYR A 1 89 ? -33.201 12.028 10.691 1.00 81.31 89 TYR A C 1
ATOM 622 O O . TYR A 1 89 ? -33.617 1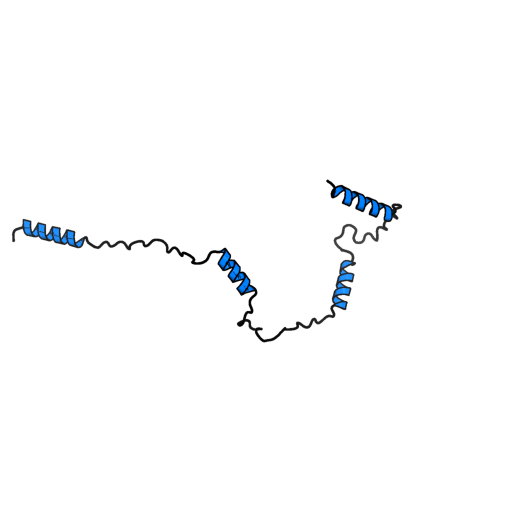1.985 9.534 1.00 81.31 89 TYR A O 1
ATOM 630 N N . ALA A 1 90 ? -33.597 11.135 11.604 1.00 78.81 90 ALA A N 1
ATOM 631 C CA . ALA A 1 90 ? -34.629 10.151 11.310 1.00 78.81 90 ALA A CA 1
ATOM 632 C C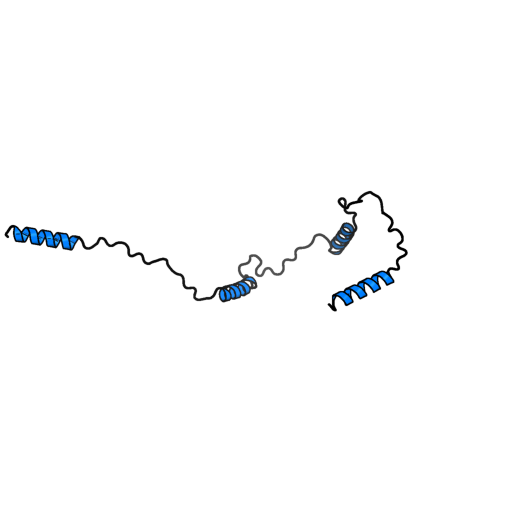 . ALA A 1 90 ? -36.003 10.825 11.194 1.00 78.81 90 ALA A C 1
ATOM 634 O O . ALA A 1 90 ? -36.379 11.674 12.006 1.00 78.81 90 ALA A O 1
ATOM 635 N N . THR A 1 91 ? -36.788 10.408 10.202 1.00 74.94 91 THR A N 1
ATOM 636 C CA . THR A 1 91 ? -38.188 10.810 10.053 1.00 74.94 91 THR A CA 1
ATOM 637 C C . THR A 1 91 ? -38.956 10.421 11.320 1.00 74.94 91 THR A C 1
ATOM 639 O O . THR A 1 91 ? -39.020 9.246 11.671 1.00 74.94 91 THR A O 1
ATOM 642 N N . GLY A 1 92 ? -39.503 11.410 12.035 1.00 70.38 92 GLY A N 1
ATOM 643 C CA . GLY A 1 92 ? -40.172 11.210 13.329 1.00 70.38 92 GLY A CA 1
ATOM 644 C C . GLY A 1 92 ? -39.316 11.492 14.575 1.00 70.38 92 GLY A C 1
ATOM 645 O O . GLY A 1 92 ? -39.811 11.331 15.690 1.00 70.38 92 GLY A O 1
ATOM 646 N N . TYR A 1 93 ? -38.065 11.948 14.436 1.00 71.06 93 TYR A N 1
ATOM 647 C CA . TYR A 1 93 ? -37.265 12.404 15.579 1.00 71.06 93 TYR A CA 1
ATOM 648 C C . TYR A 1 93 ? -37.978 13.543 16.333 1.00 71.06 93 TYR A C 1
ATOM 650 O O . TYR A 1 93 ? -38.397 14.532 15.737 1.00 71.06 93 TYR A O 1
ATOM 658 N N . GLY A 1 94 ? -38.153 13.385 17.648 1.00 69.19 94 GLY A N 1
ATOM 659 C CA . GLY A 1 94 ? -38.872 14.347 18.493 1.00 69.19 94 GLY A CA 1
ATOM 660 C C . GLY A 1 94 ? -40.401 14.192 18.535 1.00 69.19 94 GLY A C 1
ATOM 661 O O . GLY A 1 94 ? -41.037 14.869 19.334 1.00 69.19 94 GLY A O 1
ATOM 662 N N . GLN A 1 95 ? -41.002 13.272 17.769 1.00 71.12 95 GLN A N 1
ATOM 663 C CA . GLN A 1 95 ? -42.456 12.998 17.791 1.00 71.12 95 GLN A CA 1
ATOM 664 C C . GLN A 1 95 ? -42.908 12.119 18.983 1.00 71.12 95 GLN A C 1
ATOM 666 O O . 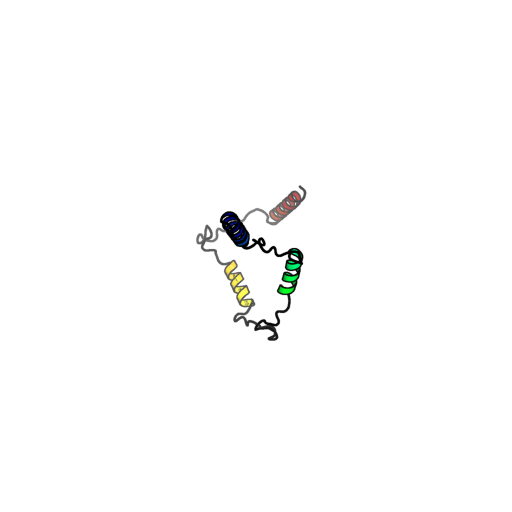GLN A 1 95 ? -44.051 11.673 19.041 1.00 71.12 95 GLN A O 1
ATOM 671 N N . GLY A 1 96 ? -42.020 11.867 19.953 1.00 65.00 96 GLY A N 1
ATOM 672 C CA . GLY A 1 96 ? -42.232 10.883 21.016 1.00 65.00 96 GLY A CA 1
ATOM 673 C C . GLY A 1 96 ? -42.101 9.441 20.513 1.00 65.00 96 GLY A C 1
ATOM 674 O O . GLY A 1 96 ? -41.962 9.182 19.319 1.00 65.00 96 GLY A O 1
ATOM 675 N N . VAL A 1 97 ? -42.104 8.472 21.432 1.00 57.06 97 VAL A N 1
ATOM 676 C CA . VAL A 1 97 ? -42.164 7.055 21.053 1.00 57.06 97 VAL A CA 1
ATOM 677 C C . VAL A 1 97 ? -43.550 6.818 20.461 1.00 57.06 97 VAL A C 1
ATOM 679 O O . VAL A 1 97 ? -44.532 6.787 21.204 1.00 57.06 97 VAL A O 1
ATOM 682 N N . THR A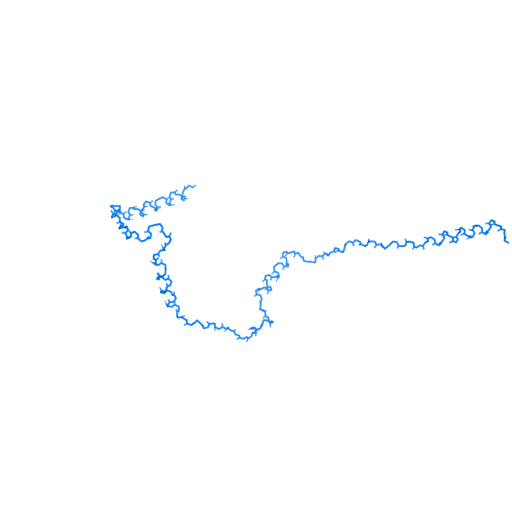 1 98 ? -43.663 6.626 19.144 1.00 53.06 98 THR A N 1
ATOM 683 C CA . THR A 1 98 ? -44.799 5.877 18.597 1.00 53.06 98 THR A CA 1
ATOM 684 C C . THR A 1 98 ? -44.748 4.530 19.288 1.00 53.06 98 THR A C 1
ATOM 686 O O . THR A 1 98 ? -43.891 3.704 18.965 1.00 53.06 98 THR A O 1
ATOM 689 N N . GLN A 1 99 ? -45.585 4.338 20.313 1.00 57.06 99 GLN A N 1
ATOM 690 C CA . GLN A 1 99 ? -45.700 3.036 20.941 1.00 57.06 99 GLN A CA 1
ATOM 691 C C . GLN A 1 99 ? -45.943 2.050 19.815 1.00 57.06 99 GLN A C 1
ATOM 693 O O . GLN A 1 99 ? -46.836 2.258 18.990 1.00 57.06 99 GLN A O 1
ATOM 698 N N . VAL A 1 100 ? -45.100 1.018 19.757 1.00 59.59 100 VAL A N 1
ATOM 699 C CA . VAL A 1 100 ? -45.352 -0.148 18.924 1.00 59.59 100 VAL A CA 1
ATOM 700 C C . VAL A 1 100 ? -46.761 -0.574 19.287 1.00 59.59 100 VAL A C 1
ATOM 702 O O . VAL A 1 100 ? -46.997 -1.084 20.382 1.00 59.59 100 VAL A O 1
ATOM 705 N N . ARG A 1 101 ? -47.712 -0.252 18.407 1.00 56.88 101 ARG A N 1
ATOM 706 C CA . ARG A 1 101 ? -49.105 -0.654 18.535 1.00 56.88 101 ARG A CA 1
ATOM 707 C C . ARG A 1 101 ? -49.022 -2.150 18.762 1.00 56.88 101 ARG A C 1
ATOM 709 O O . ARG A 1 101 ? -48.440 -2.818 17.908 1.00 56.88 101 ARG A O 1
ATOM 716 N N . SER A 1 102 ? -49.451 -2.628 19.934 1.00 57.03 102 SER A N 1
ATOM 717 C CA . SER A 1 102 ? -49.330 -4.038 20.298 1.00 57.03 102 SER A CA 1
ATOM 718 C C . SER A 1 102 ? -49.858 -4.846 19.126 1.00 57.03 102 SER A C 1
ATOM 720 O O . SER A 1 102 ? -51.047 -4.809 18.812 1.00 57.03 102 SER A O 1
ATOM 722 N N . SER A 1 103 ? -48.940 -5.450 18.383 1.00 61.62 103 SER A N 1
ATOM 723 C CA . SER A 1 103 ? -49.317 -6.283 17.269 1.00 61.62 103 SER A CA 1
ATOM 724 C C . SER A 1 103 ? -49.923 -7.512 17.916 1.00 61.62 103 SER A C 1
ATOM 726 O O . SER A 1 103 ? -49.233 -8.211 18.653 1.00 61.62 103 SER A O 1
ATOM 728 N N . ASN A 1 104 ? -51.203 -7.780 17.660 1.00 67.88 104 ASN A N 1
ATOM 729 C CA . ASN A 1 104 ? -51.820 -9.052 18.047 1.00 67.88 104 ASN A CA 1
ATOM 730 C C . ASN A 1 104 ? -51.215 -10.236 17.267 1.00 67.88 104 ASN A C 1
ATOM 732 O O . ASN A 1 104 ? -51.664 -11.368 17.414 1.00 67.88 104 ASN A O 1
ATOM 736 N N . VAL A 1 105 ? -50.227 -9.981 16.404 1.00 69.56 105 VAL A N 1
ATOM 737 C CA . VAL A 1 105 ? -49.527 -11.002 15.642 1.00 69.56 105 VAL A CA 1
ATOM 738 C C . VAL A 1 105 ? -48.485 -11.660 16.537 1.00 69.56 105 VAL A C 1
ATOM 740 O O . VAL A 1 105 ? -47.527 -11.028 16.991 1.00 69.56 105 VAL A O 1
ATOM 743 N N . ASP A 1 106 ? -48.669 -12.956 16.761 1.00 76.31 106 ASP A N 1
ATOM 744 C CA . ASP A 1 106 ? -47.711 -13.783 17.475 1.00 76.31 106 ASP A CA 1
ATOM 745 C C . ASP A 1 106 ? -46.347 -13.758 16.764 1.00 76.31 106 ASP A C 1
ATOM 747 O O . ASP A 1 106 ? -46.193 -14.134 15.598 1.00 76.31 106 ASP A O 1
ATOM 751 N N . ARG A 1 107 ? -45.318 -13.327 17.495 1.00 72.88 107 ARG A N 1
ATOM 752 C CA . ARG A 1 107 ? -43.938 -13.245 17.007 1.00 72.88 107 ARG A CA 1
ATOM 753 C C . ARG A 1 107 ? -43.386 -14.617 16.609 1.00 72.88 107 ARG A C 1
ATOM 755 O O . ARG A 1 107 ? -42.484 -14.684 15.770 1.00 72.88 107 ARG A O 1
ATOM 762 N N . ALA A 1 108 ? -43.879 -15.698 17.211 1.00 80.44 108 ALA A N 1
ATOM 763 C CA . ALA A 1 108 ? -43.512 -17.055 16.828 1.00 80.44 108 ALA A CA 1
ATOM 764 C C . ALA A 1 108 ? -44.043 -17.401 15.430 1.00 80.44 108 ALA A C 1
ATOM 766 O O . ALA A 1 108 ? -43.285 -17.942 14.622 1.00 80.44 108 ALA A O 1
ATOM 767 N N . ALA A 1 109 ? -45.279 -17.004 15.117 1.00 79.75 109 ALA A N 1
ATOM 768 C CA . ALA A 1 109 ? -45.884 -17.212 13.803 1.00 79.75 109 ALA A CA 1
ATOM 769 C C . ALA A 1 109 ? -45.119 -16.459 12.703 1.00 79.75 109 ALA A C 1
ATOM 771 O O . ALA A 1 109 ? -44.720 -17.066 11.712 1.00 79.75 109 ALA A O 1
ATOM 772 N N . VAL A 1 110 ? -44.776 -15.186 12.934 1.00 83.06 110 VAL A N 1
ATOM 773 C CA . VAL A 1 110 ? -43.990 -14.377 11.975 1.00 83.06 110 VAL A CA 1
ATOM 774 C C . VAL A 1 110 ? -42.628 -15.011 11.678 1.00 83.06 110 VAL A C 1
ATOM 776 O O . VAL A 1 110 ? -42.167 -15.038 10.539 1.00 83.06 110 VAL A O 1
ATOM 779 N N . ARG A 1 111 ? -41.959 -15.549 12.705 1.00 83.44 111 ARG A N 1
ATOM 780 C CA . ARG A 1 111 ? -40.661 -16.221 12.532 1.00 83.44 111 ARG A CA 1
ATOM 781 C C . ARG A 1 111 ? -40.789 -17.554 11.802 1.00 83.44 111 ARG A C 1
ATOM 783 O O . ARG A 1 111 ? -39.863 -17.924 11.084 1.00 83.44 111 ARG A O 1
ATOM 790 N N . ALA A 1 112 ? -41.885 -18.282 12.003 1.00 81.69 112 ALA A N 1
ATOM 791 C CA . ALA A 1 112 ? -42.151 -19.521 11.282 1.00 81.69 112 ALA A CA 1
ATOM 792 C C . ALA A 1 112 ? -42.395 -19.245 9.791 1.00 81.69 112 ALA A C 1
ATOM 794 O O . ALA A 1 112 ? -41.765 -19.876 8.944 1.00 81.69 112 ALA A O 1
ATOM 795 N N . GLU A 1 113 ? -43.212 -18.240 9.480 1.00 83.44 113 GLU A N 1
ATOM 796 C CA . GLU A 1 113 ? -43.509 -17.811 8.111 1.00 83.44 113 GLU A CA 1
ATOM 797 C C . GLU A 1 113 ? -42.256 -17.307 7.379 1.00 83.44 113 GLU A C 1
ATOM 799 O O . GLU A 1 113 ? -41.965 -17.733 6.262 1.00 83.44 113 GLU A O 1
ATOM 804 N N . ALA A 1 114 ? -41.429 -16.493 8.042 1.00 81.75 114 ALA A N 1
ATOM 805 C CA . ALA A 1 114 ? -40.167 -16.021 7.471 1.00 81.75 114 ALA A CA 1
ATOM 806 C C . ALA A 1 114 ? -39.205 -17.171 7.118 1.00 81.75 114 ALA A C 1
ATOM 808 O O . ALA A 1 114 ? -38.532 -17.123 6.088 1.00 81.75 114 ALA A O 1
ATOM 809 N N . ARG A 1 115 ? -39.146 -18.226 7.944 1.00 84.81 115 ARG A N 1
ATOM 810 C CA . ARG A 1 115 ? -38.324 -19.415 7.656 1.00 84.81 115 ARG A CA 1
ATOM 811 C C . ARG A 1 115 ? -38.898 -20.240 6.510 1.00 84.81 115 ARG A C 1
ATOM 813 O O . ARG A 1 115 ? -38.129 -20.707 5.674 1.00 84.81 115 ARG A O 1
ATOM 820 N N . ALA A 1 116 ? -40.219 -20.401 6.451 1.00 81.19 116 ALA A N 1
ATOM 821 C CA . ALA A 1 116 ? -40.878 -21.107 5.355 1.00 81.19 116 ALA A CA 1
ATOM 822 C C . ALA A 1 116 ? -40.616 -20.412 4.009 1.00 81.19 116 ALA A C 1
ATOM 824 O O . ALA A 1 116 ? -40.223 -21.067 3.042 1.00 81.19 116 ALA A O 1
ATOM 825 N N . ASN A 1 117 ? -40.716 -19.082 3.975 1.00 78.88 117 ASN A N 1
ATOM 826 C CA . ASN A 1 117 ? -40.426 -18.291 2.780 1.00 78.88 117 ASN A CA 1
ATOM 827 C C . ASN A 1 117 ? -38.950 -18.381 2.379 1.00 78.88 117 ASN A C 1
ATOM 829 O O . ASN A 1 117 ? -38.667 -18.632 1.213 1.00 78.88 117 ASN A O 1
ATOM 833 N N . ALA A 1 118 ? -38.019 -18.275 3.337 1.00 75.00 118 ALA A N 1
ATOM 834 C CA . ALA A 1 118 ? -36.586 -18.421 3.069 1.00 75.00 118 ALA A CA 1
ATOM 835 C C . ALA A 1 118 ? -36.225 -19.812 2.516 1.00 75.00 118 ALA A C 1
ATOM 837 O O . ALA A 1 118 ? -35.361 -19.934 1.651 1.00 75.00 118 ALA A O 1
ATOM 838 N N . THR A 1 119 ? -36.908 -20.859 2.984 1.00 70.94 119 THR A N 1
ATOM 839 C CA . THR A 1 119 ? -36.696 -22.234 2.501 1.00 70.94 119 THR A CA 1
ATOM 840 C C . THR A 1 119 ? -37.304 -22.434 1.109 1.00 70.94 119 THR A C 1
ATOM 842 O O . THR A 1 119 ? -36.701 -23.080 0.258 1.00 70.94 119 THR A O 1
ATOM 845 N N . SER A 1 120 ? -38.457 -21.816 0.840 1.00 70.12 120 SER A N 1
ATOM 846 C CA . SER A 1 120 ? -39.124 -21.862 -0.470 1.00 70.12 120 SER A CA 1
ATOM 847 C C . SER A 1 120 ? -38.334 -21.111 -1.545 1.00 70.12 120 SER A C 1
ATOM 849 O O . SER A 1 120 ? -38.234 -21.585 -2.671 1.00 70.12 120 SER A O 1
ATOM 851 N N . SER A 1 121 ? -37.707 -19.986 -1.192 1.00 57.44 121 SER A N 1
ATOM 852 C CA . SER A 1 121 ? -36.840 -19.217 -2.097 1.00 57.44 121 SER A CA 1
ATOM 853 C C . SER A 1 121 ? -35.491 -19.877 -2.392 1.00 57.44 121 SER A C 1
ATOM 855 O O . SER A 1 121 ? -34.810 -19.458 -3.315 1.00 57.44 121 SER A O 1
ATOM 857 N N . VAL A 1 122 ? -35.085 -20.875 -1.601 1.00 60.22 122 VAL A N 1
ATOM 858 C CA . VAL A 1 122 ? -33.864 -21.670 -1.833 1.00 60.22 122 VAL A CA 1
ATOM 859 C C . VAL A 1 122 ? -34.158 -22.922 -2.673 1.00 60.22 122 VAL A C 1
ATOM 861 O O . VAL A 1 122 ? -33.237 -23.548 -3.186 1.00 60.22 122 VAL A O 1
ATOM 864 N N . SER A 1 123 ? -35.435 -23.288 -2.829 1.00 54.97 123 SER A N 1
ATOM 865 C CA . SER A 1 123 ? -35.881 -24.463 -3.589 1.00 54.97 123 SER A CA 1
ATOM 866 C C . SER A 1 123 ? -36.402 -24.133 -5.001 1.00 54.97 123 SER A C 1
ATOM 868 O O . SER A 1 123 ? -36.951 -25.023 -5.656 1.00 54.97 123 SER A O 1
ATOM 870 N N . MET A 1 124 ? -36.239 -22.886 -5.454 1.00 47.69 124 MET A N 1
ATOM 871 C CA . MET A 1 124 ? -36.372 -22.438 -6.851 1.00 47.69 124 MET A CA 1
ATOM 872 C C . MET A 1 124 ? -34.993 -22.088 -7.402 1.00 47.69 124 MET A C 1
ATOM 874 O O . MET A 1 124 ? -34.775 -22.350 -8.604 1.00 47.69 124 MET A O 1
#